Protein AF-A0A536FBH5-F1 (afdb_monomer)

Mean predicted aligned error: 4.44 Å

Sequence (120 aa):
YLAFHRRLRDVVATRAVHCSCQACVRAPMLTVKVIAHHGEYSRFRVGRVEQLHGTDVIVPHRLAKNHVPSHEYVLATSRLLDRIPLEQSAAFTRIEEEVADLGVVPVGYRDLGRLRDRLT

Radius of gyration: 17.32 Å; Cα contacts (8 Å, |Δi|>4): 156; chains: 1; bounding box: 43×32×47 Å

Solvent-accessible surface area (backbone atoms only — not comparable to full-atom values): 7196 Å² total; per-residue (Å²): 109,70,70,57,58,53,53,50,52,51,47,38,72,73,43,27,77,80,39,87,48,71,68,37,68,46,48,85,73,66,70,52,76,46,67,46,70,55,71,63,69,46,81,47,73,62,88,93,43,79,42,80,41,50,73,53,58,47,49,44,65,57,55,72,73,59,84,69,98,64,72,24,32,41,37,32,28,44,70,33,41,78,72,47,60,65,78,68,39,67,65,32,55,74,49,75,43,83,36,89,100,69,47,76,43,54,29,27,38,33,82,44,56,79,56,52,73,76,73,112

Nearest PDB structures (foldseek):
  1wc5-assembly1_D  TM=6.787E-01  e=7.143E-02  Limnospira platensis
  1wc1-assembly2_B  TM=7.050E-01  e=5.523E-02  Limnospira platensis
  2bw7-assembly1_B  TM=6.812E-01  e=1.050E-01  Limnospira platensis
  2qir-assembly1_A  TM=4.786E-01  e=5.958E-01  Salmonella enterica subsp. enterica serovar Typhimurium
  2vqy-assembly1_A  TM=4.828E-01  e=1.208E+00  Escherichia coli

Structure (mmCIF, N/CA/C/O backbone):
data_AF-A0A536FBH5-F1
#
_entry.id   AF-A0A536FBH5-F1
#
loop_
_atom_site.group_PDB
_atom_site.id
_atom_site.type_symbol
_atom_site.label_atom_id
_atom_site.label_alt_id
_atom_site.label_comp_id
_atom_site.label_asym_id
_atom_site.label_entity_id
_atom_site.label_seq_id
_atom_site.pdbx_PDB_ins_code
_atom_site.Cartn_x
_atom_site.Cartn_y
_atom_site.Cartn_z
_atom_site.occupancy
_atom_site.B_iso_or_equiv
_atom_site.auth_seq_id
_atom_site.auth_comp_id
_atom_site.auth_asym_id
_atom_site.auth_atom_id
_atom_site.pdbx_PDB_model_num
ATOM 1 N N . TYR A 1 1 ? 7.428 -10.887 -1.208 1.00 86.56 1 TYR A N 1
ATOM 2 C CA . TYR A 1 1 ? 8.572 -10.143 -1.770 1.00 86.56 1 TYR A CA 1
ATOM 3 C C . TYR A 1 1 ? 9.456 -11.023 -2.654 1.00 86.56 1 TYR A C 1
ATOM 5 O O . TYR A 1 1 ? 9.314 -10.958 -3.865 1.00 86.56 1 TYR A O 1
ATOM 13 N N . LEU A 1 2 ? 10.280 -11.920 -2.088 1.00 88.75 2 LEU A N 1
ATOM 14 C CA . LEU A 1 2 ? 11.229 -12.756 -2.852 1.00 88.75 2 LEU A CA 1
ATOM 15 C C . LEU A 1 2 ? 10.578 -13.559 -3.990 1.00 88.75 2 LEU A C 1
ATOM 17 O O . LEU A 1 2 ? 11.105 -13.604 -5.097 1.00 88.75 2 LEU A O 1
ATOM 21 N N . ALA A 1 3 ? 9.418 -14.170 -3.729 1.00 90.94 3 ALA A N 1
ATOM 22 C CA . ALA A 1 3 ? 8.690 -14.953 -4.728 1.00 90.94 3 ALA A CA 1
ATOM 23 C C . ALA A 1 3 ? 8.255 -14.118 -5.949 1.00 90.94 3 ALA A C 1
ATOM 25 O O . ALA A 1 3 ? 8.332 -14.611 -7.071 1.00 90.94 3 ALA A O 1
ATOM 26 N N . PHE A 1 4 ? 7.866 -12.852 -5.746 1.00 93.38 4 PHE A N 1
ATOM 27 C CA . PHE A 1 4 ? 7.515 -11.934 -6.836 1.00 93.38 4 PHE A CA 1
ATOM 28 C C . PHE A 1 4 ? 8.730 -11.663 -7.729 1.00 93.38 4 PHE A C 1
ATOM 30 O O . PHE A 1 4 ? 8.657 -11.892 -8.931 1.00 93.38 4 PHE A O 1
ATOM 37 N N . HIS A 1 5 ? 9.868 -11.276 -7.143 1.00 91.56 5 HIS A N 1
ATOM 38 C CA . HIS A 1 5 ? 11.093 -10.981 -7.899 1.00 91.56 5 HIS A CA 1
ATOM 39 C C . HIS A 1 5 ? 11.692 -12.208 -8.589 1.00 91.56 5 HIS A C 1
ATOM 41 O O . HIS A 1 5 ? 12.185 -12.105 -9.709 1.00 91.56 5 HIS A O 1
ATOM 47 N N . ARG A 1 6 ? 11.617 -13.394 -7.968 1.00 90.62 6 ARG A N 1
ATOM 48 C CA . ARG A 1 6 ? 11.976 -14.661 -8.634 1.00 90.62 6 ARG A CA 1
ATOM 49 C C . ARG A 1 6 ? 11.105 -14.887 -9.868 1.00 90.62 6 ARG A C 1
ATOM 51 O O . ARG A 1 6 ? 11.636 -15.025 -10.962 1.00 90.62 6 ARG A O 1
ATOM 58 N N . ARG A 1 7 ? 9.781 -14.804 -9.709 1.00 92.62 7 ARG A N 1
ATOM 59 C CA . ARG A 1 7 ? 8.847 -14.974 -10.825 1.00 92.62 7 ARG A CA 1
ATOM 60 C C . ARG A 1 7 ? 9.054 -13.929 -11.921 1.00 92.62 7 ARG A C 1
ATOM 62 O O . ARG A 1 7 ? 8.941 -14.261 -13.098 1.00 92.62 7 ARG A O 1
ATOM 69 N N . LEU A 1 8 ? 9.348 -12.686 -11.547 1.00 93.12 8 LEU A N 1
ATOM 70 C CA . LEU A 1 8 ? 9.601 -11.615 -12.499 1.00 93.12 8 LEU A CA 1
ATOM 71 C C . LEU A 1 8 ? 10.843 -11.904 -13.343 1.00 93.12 8 LEU A C 1
ATOM 73 O O . LEU A 1 8 ? 10.768 -11.810 -14.565 1.00 93.12 8 LEU A O 1
ATOM 77 N N . ARG A 1 9 ? 11.947 -12.328 -12.710 1.00 91.12 9 ARG A N 1
ATOM 78 C CA . ARG A 1 9 ? 13.162 -12.752 -13.421 1.00 91.12 9 ARG A CA 1
ATOM 79 C C . ARG A 1 9 ? 12.878 -13.883 -14.404 1.00 91.12 9 ARG A C 1
ATOM 81 O O . ARG A 1 9 ? 13.289 -13.779 -15.554 1.00 91.12 9 ARG A O 1
ATOM 88 N N . ASP A 1 10 ? 12.117 -14.896 -13.995 1.00 92.19 10 ASP A N 1
ATOM 89 C CA . ASP A 1 10 ? 11.761 -16.012 -14.879 1.00 92.19 10 ASP A CA 1
ATOM 90 C C . ASP A 1 10 ? 10.954 -15.539 -16.096 1.00 92.19 10 ASP A C 1
ATOM 92 O O . ASP A 1 10 ? 11.235 -15.931 -17.228 1.00 92.19 10 ASP A O 1
ATOM 96 N N . VAL A 1 11 ? 9.949 -14.678 -15.889 1.00 91.00 11 VAL A N 1
ATOM 97 C CA . VAL A 1 11 ? 9.130 -14.122 -16.980 1.00 91.00 11 VAL A CA 1
ATOM 98 C C . VAL A 1 11 ? 9.979 -13.279 -17.926 1.00 91.00 11 VAL A C 1
ATOM 100 O O . VAL A 1 11 ? 9.820 -13.380 -19.144 1.00 91.00 11 VAL A O 1
ATOM 103 N N . VAL A 1 12 ? 10.890 -12.471 -17.383 1.00 92.00 12 VAL A N 1
ATOM 104 C CA . VAL A 1 12 ? 11.807 -11.665 -18.189 1.00 92.00 12 VAL A CA 1
ATOM 105 C C . VAL A 1 12 ? 12.696 -12.575 -19.034 1.00 92.00 12 VAL A C 1
ATOM 107 O O . VAL A 1 12 ? 12.685 -12.443 -20.254 1.00 92.00 12 VAL A O 1
ATOM 110 N N . ALA A 1 13 ? 13.370 -13.548 -18.417 1.00 91.31 13 ALA A N 1
ATOM 111 C CA . ALA A 1 13 ? 14.313 -14.441 -19.087 1.00 91.31 13 ALA A CA 1
ATOM 112 C C . ALA A 1 13 ? 13.663 -15.350 -20.144 1.00 91.31 13 ALA A C 1
ATOM 114 O O . ALA A 1 13 ? 14.278 -15.627 -21.167 1.00 91.31 13 ALA A O 1
ATOM 115 N N . THR A 1 14 ? 12.430 -15.812 -19.915 1.00 90.44 14 THR A N 1
ATOM 116 C CA . THR A 1 14 ? 11.779 -16.817 -20.782 1.00 90.44 14 THR A CA 1
ATOM 117 C C . THR A 1 14 ? 10.784 -16.248 -21.785 1.00 90.44 14 THR A C 1
ATOM 119 O O . THR A 1 14 ? 10.430 -16.932 -22.740 1.00 90.44 14 THR A O 1
ATOM 122 N N . ARG A 1 15 ? 10.267 -15.033 -21.567 1.00 83.88 15 ARG A N 1
ATOM 123 C CA . ARG A 1 15 ? 9.231 -14.440 -22.430 1.00 83.88 15 ARG A CA 1
ATOM 124 C C . ARG A 1 15 ? 9.627 -13.076 -22.950 1.00 83.88 15 ARG A C 1
ATOM 126 O O . ARG A 1 15 ? 9.506 -12.838 -24.146 1.00 83.88 15 ARG A O 1
ATOM 133 N N . ALA A 1 16 ? 10.085 -12.184 -22.070 1.00 83.38 16 ALA A N 1
ATOM 134 C CA . ALA A 1 16 ? 10.354 -10.806 -22.471 1.00 83.38 16 ALA A CA 1
ATOM 135 C C . ALA A 1 16 ? 11.511 -10.701 -23.473 1.00 83.38 16 ALA A C 1
ATOM 137 O O . ALA A 1 16 ? 11.445 -9.872 -24.371 1.00 83.38 16 ALA A O 1
ATOM 138 N N . VAL A 1 17 ? 12.512 -11.587 -23.391 1.00 84.12 17 VAL A N 1
ATOM 139 C CA . VAL A 1 17 ? 13.605 -11.655 -24.384 1.00 84.1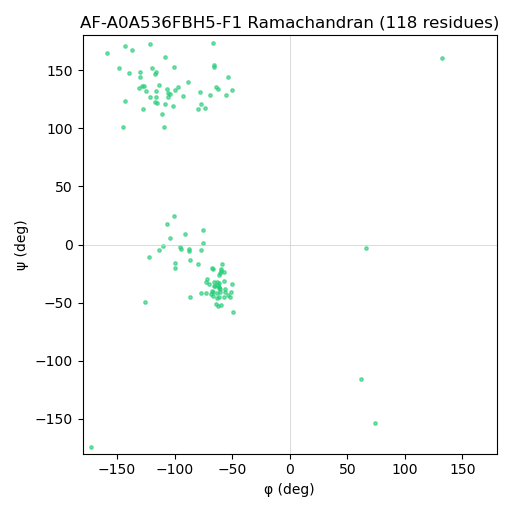2 17 VAL A CA 1
ATOM 140 C C . VAL A 1 17 ? 13.092 -11.974 -25.798 1.00 84.12 17 VAL A C 1
ATOM 142 O O . VAL A 1 17 ? 13.706 -11.577 -26.782 1.00 84.12 17 VAL A O 1
ATOM 145 N N . HIS A 1 18 ? 11.945 -12.646 -25.918 1.00 90.50 18 HIS A N 1
ATOM 146 C CA . HIS A 1 18 ? 11.385 -13.095 -27.196 1.00 90.50 18 HIS A CA 1
ATOM 147 C C . HIS A 1 18 ? 10.203 -12.245 -27.687 1.00 90.50 18 HIS A C 1
ATOM 149 O O . HIS A 1 18 ? 9.568 -12.598 -28.677 1.00 90.50 18 HIS A O 1
ATOM 155 N N . CYS A 1 19 ? 9.874 -11.142 -27.007 1.00 92.31 19 CYS A N 1
ATOM 156 C CA . CYS A 1 19 ? 8.724 -10.308 -27.343 1.00 92.31 19 CYS A CA 1
ATOM 157 C C . CYS A 1 19 ? 9.031 -8.821 -27.134 1.00 92.31 19 CYS A C 1
ATOM 159 O O . CYS A 1 19 ? 9.354 -8.384 -26.034 1.00 92.31 19 CYS A O 1
ATOM 161 N N . SER A 1 20 ? 8.858 -8.022 -28.185 1.00 92.56 20 SER A N 1
ATOM 162 C CA . SER A 1 20 ? 9.136 -6.580 -28.190 1.00 92.56 20 SER A CA 1
ATOM 163 C C . SER A 1 20 ? 7.934 -5.707 -27.808 1.00 92.56 20 SER A C 1
ATOM 165 O O . SER A 1 20 ? 7.986 -4.483 -27.939 1.00 92.56 20 SER A O 1
ATOM 167 N N . CYS A 1 21 ? 6.829 -6.296 -27.338 1.00 94.81 21 CYS A N 1
ATOM 168 C CA . CYS A 1 21 ? 5.673 -5.507 -26.928 1.00 94.81 21 CYS A CA 1
ATOM 169 C C . CYS A 1 21 ? 5.998 -4.646 -25.695 1.00 94.81 21 CYS A C 1
ATOM 171 O O . CYS A 1 21 ? 6.838 -4.996 -24.861 1.00 94.81 21 CYS A O 1
ATOM 173 N N . GLN A 1 22 ? 5.278 -3.535 -25.532 1.00 93.81 22 GLN A N 1
ATOM 174 C CA . GLN A 1 22 ? 5.514 -2.595 -24.428 1.00 93.81 22 GLN A CA 1
ATOM 175 C C . GLN A 1 22 ? 5.411 -3.248 -23.042 1.00 93.81 22 GLN A C 1
ATOM 177 O O . GLN A 1 22 ? 6.126 -2.852 -22.124 1.00 93.81 22 GLN A O 1
ATOM 182 N N . ALA A 1 23 ? 4.563 -4.268 -22.881 1.00 91.12 23 ALA A N 1
ATOM 183 C CA . ALA A 1 23 ? 4.449 -4.998 -21.621 1.00 91.12 23 ALA A CA 1
ATOM 184 C C . ALA A 1 23 ? 5.727 -5.788 -21.293 1.00 91.12 23 ALA A C 1
ATOM 186 O O . ALA A 1 23 ? 6.202 -5.739 -20.161 1.00 91.12 23 ALA A O 1
ATOM 187 N N . CYS A 1 24 ? 6.309 -6.476 -22.279 1.00 92.19 24 CYS A N 1
ATOM 188 C CA . CYS A 1 24 ? 7.540 -7.247 -22.111 1.00 92.19 24 CYS A CA 1
ATOM 189 C C . CYS A 1 24 ? 8.752 -6.342 -21.874 1.00 92.19 24 CYS A C 1
ATOM 191 O O . CYS A 1 24 ? 9.524 -6.602 -20.955 1.00 92.19 24 CYS A O 1
ATOM 193 N N . VAL A 1 25 ? 8.861 -5.237 -22.617 1.00 92.00 25 VAL A N 1
ATOM 194 C CA . VAL A 1 25 ? 9.940 -4.248 -22.442 1.00 92.00 25 VAL A CA 1
ATOM 195 C C . VAL A 1 25 ? 9.916 -3.625 -21.042 1.00 92.00 25 VAL A C 1
ATOM 197 O O . VAL A 1 25 ? 10.966 -3.407 -20.445 1.00 92.00 25 VAL A O 1
ATOM 200 N N . ARG A 1 26 ? 8.727 -3.369 -20.481 1.00 93.56 26 ARG A N 1
ATOM 201 C CA . ARG A 1 26 ? 8.575 -2.758 -19.148 1.00 93.56 26 ARG A CA 1
ATOM 202 C C . ARG A 1 26 ? 8.594 -3.762 -17.997 1.00 93.56 26 ARG A C 1
ATOM 204 O O . ARG A 1 26 ? 8.735 -3.343 -16.851 1.00 93.56 26 ARG A O 1
ATOM 211 N N . ALA A 1 27 ? 8.471 -5.063 -18.266 1.00 93.12 27 ALA A N 1
ATOM 212 C CA . ALA A 1 27 ? 8.417 -6.089 -17.226 1.00 93.12 27 ALA A CA 1
ATOM 213 C C . ALA A 1 27 ? 9.584 -6.001 -16.214 1.00 93.12 27 ALA A C 1
ATOM 215 O O . ALA A 1 27 ? 9.302 -6.007 -15.018 1.00 93.12 27 ALA A O 1
ATOM 216 N N . PRO A 1 28 ? 10.862 -5.816 -16.610 1.00 90.50 28 PRO A N 1
ATOM 217 C CA . PRO A 1 28 ? 11.975 -5.712 -15.654 1.00 90.50 28 PRO A CA 1
ATOM 218 C C . PRO A 1 28 ? 11.863 -4.547 -14.652 1.00 90.50 28 PRO A C 1
ATOM 220 O O . PRO A 1 28 ? 12.495 -4.571 -13.593 1.00 90.50 28 PRO A O 1
ATOM 223 N N . MET A 1 29 ? 11.068 -3.523 -14.978 1.00 91.44 29 MET A N 1
ATOM 224 C CA . MET A 1 29 ? 10.847 -2.346 -14.135 1.00 91.44 29 MET A CA 1
ATOM 225 C C . MET A 1 29 ? 9.701 -2.532 -13.134 1.00 91.44 29 MET A C 1
ATOM 227 O O . MET A 1 29 ? 9.473 -1.647 -12.312 1.00 91.44 29 MET A O 1
ATOM 231 N N . LEU A 1 30 ? 8.969 -3.651 -13.190 1.00 93.62 30 LEU A N 1
ATOM 232 C CA . LEU A 1 30 ? 7.858 -3.902 -12.278 1.00 93.62 30 LEU A CA 1
ATOM 233 C C . LEU A 1 30 ? 8.344 -4.005 -10.828 1.00 93.62 30 LEU A C 1
ATOM 235 O O . LEU A 1 30 ? 9.317 -4.691 -10.513 1.00 93.62 30 LEU A O 1
ATOM 239 N N . THR A 1 31 ? 7.607 -3.347 -9.942 1.00 94.00 31 THR A N 1
ATOM 240 C CA . THR A 1 31 ? 7.778 -3.386 -8.488 1.00 94.00 31 THR A CA 1
ATOM 241 C C . THR A 1 31 ? 6.491 -3.875 -7.830 1.00 94.00 31 THR A C 1
ATOM 243 O O . THR A 1 31 ? 5.465 -4.050 -8.497 1.00 94.00 31 THR A O 1
ATOM 246 N N . VAL A 1 32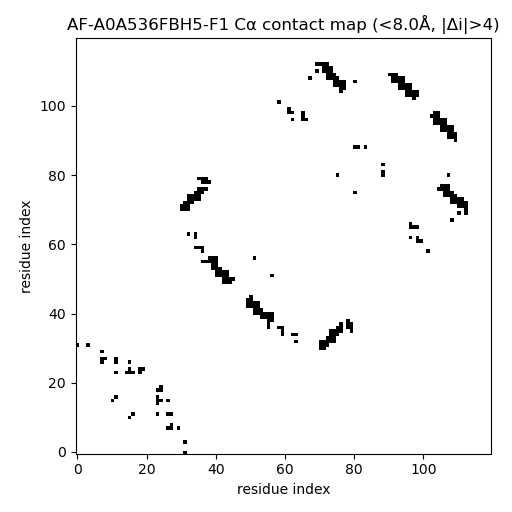 ? 6.524 -4.109 -6.516 1.00 94.38 32 VAL A N 1
ATOM 247 C CA . VAL A 1 32 ? 5.348 -4.570 -5.771 1.00 94.38 32 VAL A CA 1
ATOM 248 C C . VAL A 1 32 ? 5.002 -3.660 -4.596 1.00 94.38 32 VAL A C 1
ATOM 250 O O . VAL A 1 32 ? 5.841 -3.336 -3.761 1.00 94.38 32 VAL A O 1
ATOM 253 N N . LYS A 1 33 ? 3.719 -3.308 -4.495 1.00 96.38 33 LYS A N 1
ATOM 254 C CA . LYS A 1 33 ? 3.118 -2.660 -3.325 1.00 96.38 33 LYS A CA 1
ATOM 255 C C . LYS A 1 33 ? 2.271 -3.691 -2.587 1.00 96.38 33 LYS A C 1
ATOM 257 O O . LYS A 1 33 ? 1.412 -4.322 -3.200 1.00 96.38 33 LYS A O 1
ATOM 262 N N . VAL A 1 34 ? 2.500 -3.872 -1.290 1.00 97.12 34 VAL A N 1
ATOM 263 C CA . VAL A 1 34 ? 1.658 -4.722 -0.434 1.00 97.12 34 VAL A CA 1
ATOM 264 C C . VAL A 1 34 ? 0.867 -3.817 0.492 1.00 97.12 34 VAL A C 1
ATOM 266 O O . VAL A 1 34 ? 1.464 -3.059 1.243 1.00 97.12 34 VAL A O 1
ATOM 269 N N . ILE A 1 35 ? -0.460 -3.884 0.444 1.00 97.88 35 ILE A N 1
ATOM 270 C CA . ILE A 1 35 ? -1.337 -3.013 1.232 1.00 97.88 35 ILE A CA 1
ATOM 271 C C . ILE A 1 35 ? -2.210 -3.889 2.112 1.00 97.88 35 ILE A C 1
ATOM 273 O O . ILE A 1 35 ? -2.858 -4.811 1.620 1.00 97.88 35 ILE A O 1
ATOM 277 N N . ALA A 1 36 ? -2.204 -3.607 3.408 1.00 97.56 36 ALA A N 1
ATOM 278 C CA . ALA A 1 36 ? -2.890 -4.402 4.404 1.00 97.56 36 ALA A CA 1
ATOM 279 C C . ALA A 1 36 ? -3.789 -3.522 5.276 1.00 97.56 36 ALA A C 1
ATOM 281 O O . ALA A 1 36 ? -3.421 -2.434 5.723 1.00 97.56 36 ALA A O 1
ATOM 282 N N . HIS A 1 37 ? -4.990 -4.022 5.521 1.00 97.50 37 HIS A N 1
ATOM 283 C CA . HIS A 1 37 ? -6.005 -3.353 6.308 1.00 97.50 37 HIS A CA 1
ATOM 284 C C . HIS A 1 37 ? -6.712 -4.379 7.189 1.00 97.50 37 HIS A C 1
ATOM 286 O O . HIS A 1 37 ? -6.854 -5.539 6.802 1.00 97.50 37 HIS A O 1
ATOM 292 N N . HIS A 1 38 ? -7.140 -3.944 8.370 1.00 97.25 38 HIS A N 1
ATOM 293 C CA . HIS A 1 38 ? -7.982 -4.730 9.258 1.00 97.25 38 HIS A CA 1
ATOM 294 C C . HIS A 1 38 ? -9.318 -4.012 9.428 1.00 97.25 38 HIS A C 1
ATOM 296 O O . HIS A 1 38 ? -9.354 -2.888 9.937 1.00 97.25 38 HIS A O 1
ATOM 302 N N . GLY A 1 39 ? -10.402 -4.707 9.099 1.00 95.75 39 GLY A N 1
ATOM 303 C CA . GLY A 1 39 ? -11.754 -4.192 9.223 1.00 95.75 39 GLY A CA 1
ATOM 304 C C . GLY A 1 39 ? -12.806 -5.259 8.949 1.00 95.75 39 GLY A C 1
ATOM 305 O O . GLY A 1 39 ? -12.490 -6.441 8.785 1.00 95.75 39 GLY A O 1
ATOM 306 N N . GLU A 1 40 ? -14.057 -4.831 8.933 1.00 96.62 40 GLU A N 1
ATOM 307 C CA . GLU A 1 40 ? -15.224 -5.682 8.773 1.00 96.62 40 GLU A CA 1
ATOM 308 C C . GLU A 1 40 ? -15.576 -5.883 7.303 1.00 96.62 40 GLU A C 1
ATOM 310 O O . GLU A 1 40 ? -15.542 -4.974 6.474 1.00 96.62 40 GLU A O 1
ATOM 315 N N . TYR A 1 41 ? -15.965 -7.103 6.967 1.00 96.31 41 TYR A N 1
ATOM 316 C CA . TYR A 1 41 ? -16.449 -7.417 5.637 1.00 96.31 41 TYR A CA 1
ATOM 317 C C . TYR A 1 41 ? -17.492 -8.523 5.709 1.00 96.31 41 TYR A C 1
ATOM 319 O O . TYR A 1 41 ? -17.464 -9.391 6.581 1.00 96.31 41 TYR A O 1
ATOM 327 N N . SER A 1 42 ? -18.397 -8.509 4.742 1.00 94.81 42 SER A N 1
ATOM 328 C CA . SER A 1 42 ? -19.307 -9.612 4.466 1.00 94.81 42 SER A CA 1
ATOM 329 C C . SER A 1 42 ? -18.791 -10.417 3.277 1.00 94.81 42 SER A C 1
ATOM 331 O O . SER A 1 42 ? -18.072 -9.903 2.417 1.00 94.81 42 SER A O 1
ATOM 333 N N . ARG A 1 43 ? -19.131 -11.705 3.237 1.00 94.69 43 ARG A N 1
ATOM 334 C CA . ARG A 1 43 ? -18.824 -12.591 2.112 1.00 94.69 43 ARG A CA 1
ATOM 335 C C . ARG A 1 43 ? -20.102 -12.853 1.337 1.00 94.69 43 ARG A C 1
ATOM 337 O O . ARG A 1 43 ? -21.107 -13.236 1.931 1.00 94.69 43 ARG A O 1
ATOM 344 N N . PHE A 1 44 ? -20.050 -12.689 0.023 1.00 92.00 44 PHE A N 1
ATOM 345 C CA . PHE A 1 44 ? -21.159 -13.008 -0.866 1.00 92.00 44 PHE A CA 1
ATOM 346 C C . PHE A 1 44 ? -20.685 -13.941 -1.976 1.00 92.00 44 PHE A C 1
ATOM 348 O O . PHE A 1 44 ? -19.610 -13.754 -2.543 1.00 92.00 44 PHE A O 1
ATOM 355 N N . ARG A 1 45 ? -21.473 -14.971 -2.291 1.00 91.44 45 ARG A N 1
ATOM 356 C CA . ARG A 1 45 ? -21.130 -15.934 -3.340 1.00 91.44 45 ARG A CA 1
ATOM 357 C C . ARG A 1 45 ? -21.911 -15.627 -4.611 1.00 91.44 45 ARG A C 1
ATOM 359 O O . ARG A 1 45 ? -23.133 -15.719 -4.626 1.00 91.44 45 ARG A O 1
ATOM 366 N N . VAL A 1 46 ? -21.188 -15.326 -5.688 1.00 88.19 46 VAL A N 1
ATOM 367 C CA . VAL A 1 46 ? -21.735 -15.151 -7.038 1.00 88.19 46 VAL A CA 1
ATOM 368 C C . VAL A 1 46 ? -21.288 -16.341 -7.883 1.00 88.19 46 VAL A C 1
ATOM 370 O O . VAL A 1 46 ? -20.135 -16.437 -8.309 1.00 88.19 46 VAL A O 1
ATOM 373 N N . GLY A 1 47 ? -22.190 -17.304 -8.08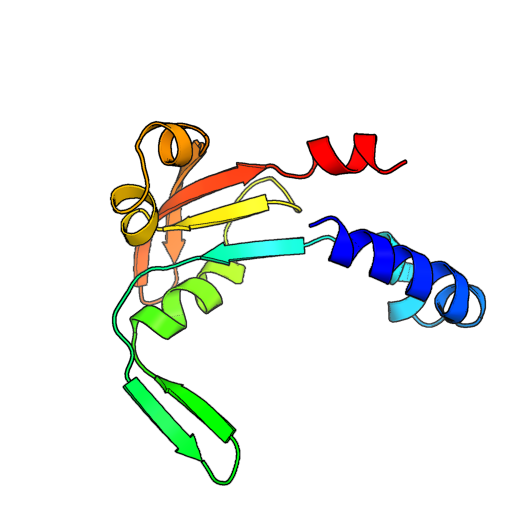0 1.00 90.31 47 GLY A N 1
ATOM 374 C CA . GLY A 1 47 ? -21.866 -18.567 -8.744 1.00 90.31 47 GLY A CA 1
ATOM 375 C C . GLY A 1 47 ? -20.799 -19.355 -7.974 1.00 90.31 47 GLY A C 1
ATOM 376 O O . GLY A 1 47 ? -21.030 -19.782 -6.845 1.00 90.31 47 GLY A O 1
ATOM 377 N N . ARG A 1 48 ? -19.622 -19.551 -8.585 1.00 91.56 48 ARG A N 1
ATOM 378 C CA . ARG A 1 48 ? -18.475 -20.252 -7.968 1.00 91.56 48 ARG A CA 1
ATOM 379 C C . ARG A 1 48 ? -17.459 -19.318 -7.305 1.00 91.56 48 ARG A C 1
ATOM 381 O O . ARG A 1 48 ? -16.481 -19.801 -6.744 1.00 91.56 48 ARG A O 1
ATOM 388 N N . VAL A 1 49 ? -17.667 -18.004 -7.383 1.00 90.50 49 VAL A N 1
ATOM 389 C CA . VAL A 1 49 ? -16.728 -17.002 -6.867 1.00 90.50 49 VAL A CA 1
ATOM 390 C C . VAL A 1 49 ? -17.263 -16.433 -5.560 1.00 90.50 49 VAL A C 1
ATOM 392 O O . VAL A 1 49 ? -18.414 -16.011 -5.480 1.00 90.50 49 VAL A O 1
ATOM 395 N N . GLU A 1 50 ? -16.422 -16.421 -4.532 1.00 92.75 50 GLU A N 1
ATOM 396 C CA . GLU A 1 50 ? -16.685 -15.713 -3.280 1.00 92.75 50 GLU A CA 1
ATOM 397 C C . GLU A 1 50 ? -16.086 -14.307 -3.360 1.00 92.75 50 GLU A C 1
ATOM 399 O O . GLU A 1 50 ? -14.918 -14.143 -3.710 1.00 92.75 50 GLU A O 1
ATOM 404 N N . GLN A 1 51 ? -16.900 -13.297 -3.069 1.00 92.12 51 GLN A N 1
ATOM 405 C CA . GLN A 1 51 ? -16.527 -11.889 -3.090 1.00 92.12 51 GLN A CA 1
ATOM 406 C C . GLN A 1 51 ? -16.645 -11.292 -1.688 1.00 92.12 51 GLN A C 1
ATOM 408 O O . GLN A 1 51 ? -17.509 -11.686 -0.899 1.00 92.12 51 GLN A O 1
ATOM 413 N N . LEU A 1 52 ? -15.759 -10.345 -1.381 1.00 94.12 52 LEU A N 1
ATOM 414 C CA . LEU A 1 52 ? -15.778 -9.587 -0.134 1.00 94.12 52 LEU A CA 1
ATOM 415 C C . LEU A 1 52 ? -16.481 -8.251 -0.374 1.00 94.12 52 LEU A C 1
ATOM 417 O O . LEU A 1 52 ? -16.196 -7.572 -1.359 1.00 94.12 52 LEU A O 1
ATOM 421 N N . HIS A 1 53 ? -17.366 -7.864 0.5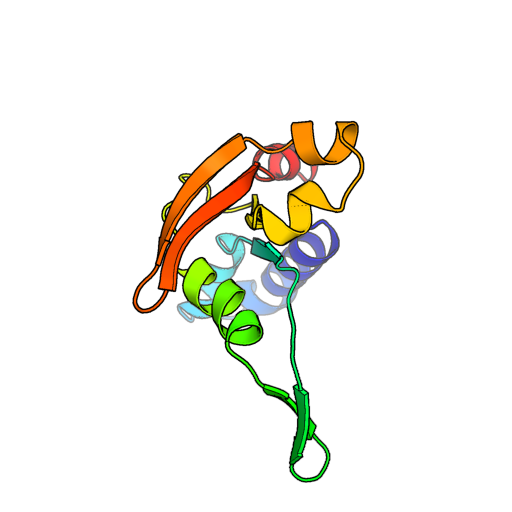38 1.00 92.31 53 HIS A N 1
ATOM 422 C CA . HIS A 1 53 ? -18.128 -6.621 0.464 1.00 92.31 53 HIS A CA 1
ATOM 423 C C . HIS A 1 53 ? -18.046 -5.850 1.781 1.00 92.31 53 HIS A C 1
ATOM 425 O O . HIS A 1 53 ? -17.991 -6.444 2.856 1.00 92.31 53 HIS A O 1
ATOM 431 N N . GLY A 1 54 ? -18.095 -4.523 1.692 1.00 91.75 54 GLY A N 1
ATOM 432 C CA . GLY A 1 54 ? -18.056 -3.617 2.840 1.00 91.75 54 GLY A CA 1
ATOM 433 C C . GLY A 1 54 ? -17.063 -2.478 2.635 1.00 91.75 54 GLY A C 1
ATOM 434 O O . GLY A 1 54 ? -16.164 -2.563 1.797 1.00 91.75 54 GLY A O 1
ATOM 435 N N . THR A 1 55 ? -17.225 -1.405 3.406 1.00 91.75 55 THR A N 1
ATOM 436 C CA . THR A 1 55 ? -16.380 -0.207 3.301 1.00 91.75 55 THR A CA 1
ATOM 437 C C . THR A 1 55 ? -14.908 -0.518 3.576 1.00 91.75 55 THR A C 1
ATOM 439 O O . THR A 1 55 ? -14.043 -0.064 2.831 1.00 91.75 55 THR A O 1
ATOM 442 N N . ASP A 1 56 ? -14.608 -1.364 4.564 1.00 95.31 56 ASP A N 1
ATOM 443 C CA . ASP A 1 56 ? -13.225 -1.732 4.898 1.00 95.31 56 ASP A CA 1
ATOM 444 C C . ASP A 1 56 ? -12.537 -2.555 3.785 1.00 95.31 56 ASP A C 1
ATOM 446 O O . ASP A 1 56 ? -11.312 -2.543 3.671 1.00 95.31 56 ASP A O 1
ATOM 450 N N . VAL A 1 57 ? -13.293 -3.210 2.891 1.00 94.81 57 VAL A N 1
ATOM 451 C CA . VAL A 1 57 ? -12.729 -3.866 1.692 1.00 94.81 57 VAL A CA 1
ATOM 452 C C . VAL A 1 57 ? -12.228 -2.824 0.690 1.00 94.81 57 VAL A C 1
ATOM 454 O O . VAL A 1 57 ? -11.222 -3.039 0.018 1.00 94.81 57 VAL A O 1
ATOM 457 N N . ILE A 1 58 ? -12.891 -1.668 0.604 1.00 94.69 58 ILE A N 1
ATOM 458 C CA . ILE A 1 58 ? -12.560 -0.593 -0.343 1.00 94.69 58 ILE A CA 1
ATOM 459 C C . ILE A 1 58 ? -11.268 0.128 0.064 1.00 94.69 58 ILE A C 1
ATOM 461 O O . ILE A 1 58 ? -10.501 0.546 -0.807 1.00 94.69 58 ILE A O 1
ATOM 465 N N . VAL A 1 59 ? -10.991 0.234 1.366 1.00 96.06 59 VAL A N 1
ATOM 466 C CA . VAL A 1 59 ? -9.819 0.928 1.927 1.00 96.06 59 VAL A CA 1
ATOM 467 C C . VAL A 1 59 ? -8.495 0.520 1.253 1.00 96.06 59 VAL A C 1
ATOM 469 O O . VAL A 1 59 ? -7.843 1.394 0.675 1.00 96.06 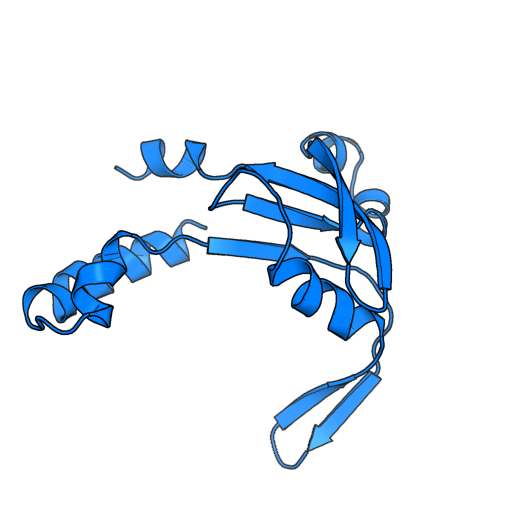59 VAL A O 1
ATOM 472 N N . PRO A 1 60 ? -8.072 -0.764 1.233 1.00 95.88 60 PRO A N 1
ATOM 473 C CA . PRO A 1 60 ? -6.815 -1.160 0.593 1.00 95.88 60 PRO A CA 1
ATOM 474 C C . PRO A 1 60 ? -6.801 -0.906 -0.922 1.00 95.88 60 PRO A C 1
ATOM 476 O O . PRO A 1 60 ? -5.750 -0.575 -1.473 1.00 95.88 60 PRO A O 1
ATOM 479 N N . HIS A 1 61 ? -7.950 -1.006 -1.602 1.00 94.69 61 HIS A N 1
ATOM 480 C CA . HIS A 1 61 ? -8.049 -0.710 -3.034 1.00 94.69 61 HIS A CA 1
ATOM 481 C C . HIS A 1 61 ? -7.828 0.773 -3.334 1.00 94.69 61 HIS A C 1
ATOM 483 O O . HIS A 1 61 ? -7.157 1.110 -4.308 1.00 94.69 61 HIS A O 1
ATOM 489 N N . ARG A 1 62 ? -8.366 1.667 -2.500 1.00 95.25 62 ARG A N 1
ATOM 490 C CA . ARG A 1 62 ? -8.170 3.114 -2.650 1.00 95.25 62 ARG A CA 1
ATOM 491 C C . ARG A 1 62 ? -6.759 3.529 -2.269 1.00 95.25 62 ARG A C 1
ATOM 493 O O . ARG A 1 62 ? -6.117 4.256 -3.026 1.00 95.25 62 ARG A O 1
ATOM 500 N N . LEU A 1 63 ? -6.238 2.963 -1.182 1.00 96.81 63 LEU A N 1
ATOM 501 C CA . LEU A 1 63 ? -4.849 3.140 -0.783 1.00 96.81 63 LEU A CA 1
ATOM 502 C C . LEU A 1 63 ? -3.868 2.661 -1.857 1.00 96.81 63 LEU A C 1
ATOM 504 O O . LEU A 1 63 ? -2.731 3.091 -1.823 1.00 96.81 63 LEU A O 1
ATOM 508 N N . ALA A 1 64 ? -4.244 1.855 -2.856 1.00 95.31 64 ALA A N 1
ATOM 509 C CA . ALA A 1 64 ? -3.343 1.526 -3.972 1.00 95.31 64 ALA A CA 1
ATOM 510 C C . ALA A 1 64 ? -2.823 2.757 -4.740 1.00 95.31 64 ALA A C 1
ATOM 512 O O . ALA A 1 64 ? -1.750 2.692 -5.348 1.00 95.31 64 ALA A O 1
ATOM 513 N N . LYS A 1 65 ? -3.553 3.877 -4.676 1.00 94.31 65 LYS A N 1
ATOM 514 C CA . LYS A 1 65 ? -3.217 5.158 -5.312 1.00 94.31 65 LYS A CA 1
ATOM 515 C C . LYS A 1 65 ? -2.605 6.190 -4.342 1.00 94.31 65 LYS A C 1
ATOM 517 O O . LYS A 1 65 ? -2.714 7.379 -4.600 1.00 94.31 65 LYS A O 1
ATOM 522 N N . ASN A 1 66 ? -1.996 5.739 -3.243 1.00 96.06 66 ASN A N 1
ATOM 523 C CA . ASN A 1 66 ? -1.347 6.594 -2.235 1.00 96.06 66 ASN A CA 1
ATOM 524 C C . ASN A 1 66 ? -0.091 7.342 -2.740 1.00 96.06 66 ASN A C 1
ATOM 526 O O . ASN A 1 66 ? 0.414 7.054 -3.832 1.00 96.06 66 ASN A O 1
ATOM 530 N N . HIS A 1 67 ? 0.444 8.225 -1.889 1.00 96.25 67 HIS A N 1
ATOM 531 C CA . HIS A 1 67 ? 1.573 9.122 -2.165 1.00 96.25 67 HIS A CA 1
ATOM 532 C C . HIS A 1 67 ? 2.894 8.718 -1.485 1.00 96.25 67 HIS A C 1
ATOM 534 O O . HIS A 1 67 ? 3.823 9.524 -1.409 1.00 96.25 67 HIS A O 1
ATOM 540 N N . VAL A 1 68 ? 3.027 7.469 -1.026 1.00 96.38 68 VAL A N 1
ATOM 541 C CA . VAL A 1 68 ? 4.293 6.959 -0.472 1.00 96.38 68 VAL A CA 1
ATOM 542 C C . VAL A 1 68 ? 5.421 7.137 -1.504 1.00 96.38 68 VAL A C 1
ATOM 544 O O . VAL A 1 68 ? 5.280 6.662 -2.634 1.00 96.38 68 VAL A O 1
ATOM 547 N N . PRO A 1 69 ? 6.574 7.737 -1.137 1.00 93.19 69 PRO A N 1
ATOM 548 C CA . PRO A 1 69 ? 7.650 8.089 -2.076 1.00 93.19 69 PRO A CA 1
ATOM 549 C C . PRO A 1 69 ? 8.492 6.889 -2.553 1.00 93.19 69 PRO A C 1
ATO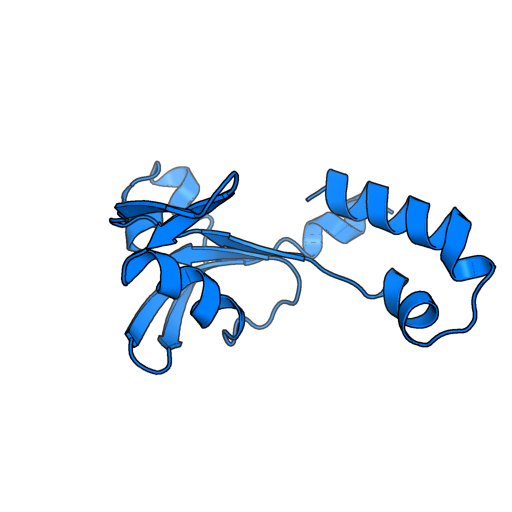M 551 O O . PRO A 1 69 ? 9.564 7.058 -3.128 1.00 93.19 69 PRO A O 1
ATOM 554 N N . SER A 1 70 ? 8.028 5.664 -2.303 1.00 93.19 70 SER A N 1
ATOM 555 C CA . SER A 1 70 ? 8.665 4.415 -2.712 1.00 93.19 70 SER A CA 1
ATOM 556 C C . SER A 1 70 ? 7.764 3.670 -3.687 1.00 93.19 70 SER A C 1
ATOM 558 O O . SER A 1 70 ? 6.541 3.720 -3.591 1.00 93.19 70 SER A O 1
ATOM 560 N N . HIS A 1 71 ? 8.357 2.924 -4.615 1.00 92.25 71 HIS A N 1
ATOM 561 C CA . HIS A 1 71 ? 7.615 2.045 -5.521 1.00 92.25 71 HIS A CA 1
ATOM 562 C C . HIS A 1 71 ? 7.529 0.606 -5.009 1.00 92.25 71 HIS A C 1
ATOM 564 O O . HIS A 1 71 ? 6.867 -0.223 -5.638 1.00 92.25 71 HIS A O 1
ATOM 570 N N . GLU A 1 72 ? 8.177 0.304 -3.883 1.00 94.38 72 GLU A N 1
ATOM 571 C CA . GLU A 1 72 ? 8.263 -1.044 -3.349 1.00 94.38 72 GLU A CA 1
ATOM 572 C C . GLU A 1 72 ? 8.231 -1.053 -1.818 1.00 94.38 72 GLU A C 1
ATOM 574 O O . GLU A 1 72 ? 9.219 -0.758 -1.149 1.00 94.38 72 GLU A O 1
ATOM 579 N N . TYR A 1 73 ? 7.069 -1.368 -1.249 1.00 96.44 73 TYR A N 1
ATOM 580 C CA . TYR A 1 73 ? 6.816 -1.207 0.183 1.00 96.44 73 TYR A CA 1
ATOM 581 C C . TYR A 1 73 ? 5.667 -2.085 0.676 1.00 96.44 73 TYR A C 1
ATOM 583 O O . TYR A 1 73 ? 4.855 -2.602 -0.099 1.00 96.44 73 TYR A O 1
ATOM 591 N N . VAL A 1 74 ? 5.595 -2.216 2.000 1.00 97.25 74 VAL A N 1
ATOM 592 C CA . VAL A 1 74 ? 4.380 -2.620 2.713 1.00 97.25 74 VAL A CA 1
ATOM 593 C C . VAL A 1 74 ? 3.718 -1.367 3.269 1.00 97.25 74 VAL A C 1
ATOM 595 O O . VAL A 1 74 ? 4.398 -0.561 3.890 1.00 97.25 74 VAL A O 1
ATOM 598 N N . LEU A 1 75 ? 2.412 -1.220 3.083 1.00 98.38 75 LEU A N 1
ATOM 599 C CA . LEU A 1 75 ? 1.570 -0.210 3.711 1.00 98.38 75 LEU A CA 1
ATOM 600 C C . LEU A 1 75 ? 0.546 -0.911 4.594 1.00 98.38 75 LEU A C 1
ATOM 602 O O . LEU A 1 75 ? -0.111 -1.851 4.149 1.00 98.38 75 LEU A O 1
ATOM 606 N N . ALA A 1 76 ? 0.384 -0.444 5.820 1.00 98.44 76 ALA A N 1
ATOM 607 C CA . ALA A 1 76 ? -0.625 -0.938 6.737 1.00 98.44 76 ALA A CA 1
ATOM 608 C C . ALA A 1 76 ? -1.387 0.236 7.350 1.00 98.44 76 ALA A C 1
ATOM 610 O O . ALA A 1 76 ? -0.783 1.210 7.787 1.00 98.44 76 ALA A O 1
ATOM 611 N N . THR A 1 77 ? -2.713 0.151 7.408 1.00 98.31 77 THR A N 1
ATOM 612 C CA . THR A 1 77 ? -3.513 1.146 8.144 1.00 98.31 77 THR A CA 1
ATOM 613 C C . THR A 1 77 ? -3.224 1.082 9.641 1.00 98.31 77 THR A C 1
ATOM 615 O O . THR A 1 77 ? -2.937 -0.009 10.141 1.00 98.31 77 THR A O 1
ATOM 618 N N . SER A 1 78 ? -3.392 2.187 10.375 1.00 97.94 78 SER A N 1
ATOM 619 C CA . SER A 1 78 ? -3.302 2.190 11.847 1.00 97.94 78 SER A CA 1
ATOM 620 C C . SER A 1 78 ? -4.173 1.099 12.477 1.00 97.94 78 SER A C 1
ATOM 622 O O . SER A 1 78 ? -3.688 0.333 13.298 1.00 97.94 78 SER A O 1
ATOM 624 N N . ARG A 1 79 ? -5.394 0.886 11.957 1.00 97.06 79 ARG A N 1
ATOM 625 C CA . ARG A 1 79 ? -6.284 -0.214 12.373 1.00 97.06 79 ARG A CA 1
ATOM 626 C C . ARG A 1 79 ? -5.606 -1.588 12.392 1.00 97.06 79 ARG A C 1
ATOM 628 O O . ARG A 1 79 ? -5.943 -2.410 13.235 1.00 97.06 79 ARG A O 1
ATOM 635 N N . LEU A 1 80 ? -4.672 -1.856 11.483 1.00 98.12 80 LEU A N 1
ATOM 636 C CA . LEU A 1 80 ? -3.886 -3.089 11.498 1.00 98.12 80 LEU A CA 1
ATOM 637 C C . LEU A 1 80 ? -2.650 -2.961 12.397 1.00 98.12 80 LEU A C 1
ATOM 639 O O . LEU A 1 80 ? -2.370 -3.872 13.169 1.00 98.12 80 LEU A O 1
ATOM 643 N N . LEU A 1 81 ? -1.916 -1.850 12.301 1.00 98.25 81 LEU A N 1
ATOM 644 C CA . LEU A 1 81 ? -0.679 -1.635 13.061 1.00 98.25 81 LEU A CA 1
ATOM 645 C C . LEU A 1 81 ? -0.897 -1.646 14.576 1.00 98.25 81 LEU A C 1
ATOM 647 O O . LEU A 1 81 ? -0.040 -2.128 15.305 1.00 98.25 81 LEU A O 1
ATOM 651 N N . ASP A 1 82 ? -2.052 -1.184 15.039 1.00 97.31 82 ASP A N 1
ATOM 652 C CA . ASP A 1 82 ? -2.404 -1.143 16.459 1.00 97.31 82 ASP A CA 1
ATOM 653 C C . ASP A 1 82 ? -2.808 -2.533 17.000 1.00 97.31 82 ASP A C 1
ATOM 655 O O . ASP A 1 82 ? -3.063 -2.695 18.190 1.00 97.31 82 ASP A O 1
ATOM 659 N N . ARG A 1 83 ? -2.877 -3.551 16.127 1.00 97.62 83 ARG A N 1
ATOM 660 C CA . ARG A 1 83 ? -3.233 -4.946 16.453 1.00 97.62 83 ARG A CA 1
ATOM 661 C C . ARG A 1 83 ? -2.063 -5.924 16.338 1.00 97.62 83 ARG A C 1
ATOM 663 O O . ARG A 1 83 ? -2.246 -7.115 16.578 1.00 97.62 83 ARG A O 1
ATOM 670 N N . ILE A 1 84 ? -0.882 -5.454 15.945 1.00 96.75 84 ILE A N 1
ATOM 671 C CA . ILE A 1 84 ? 0.337 -6.270 15.888 1.00 96.75 84 ILE A CA 1
ATOM 672 C C . ILE A 1 84 ? 1.293 -5.857 17.020 1.00 96.75 84 ILE A C 1
ATOM 674 O O . ILE A 1 84 ? 1.146 -4.761 17.561 1.00 96.75 84 ILE A O 1
ATOM 678 N N . PRO A 1 85 ? 2.277 -6.699 17.391 1.00 97.75 85 PRO A N 1
ATOM 679 C CA . PRO A 1 85 ? 3.246 -6.358 18.430 1.00 97.75 85 PRO A CA 1
ATOM 680 C C . PRO A 1 85 ? 3.948 -5.023 18.170 1.00 97.75 85 PRO A C 1
ATOM 682 O O . PRO A 1 85 ? 4.249 -4.678 17.018 1.00 97.75 85 PRO A O 1
ATOM 685 N N . LEU A 1 86 ? 4.236 -4.285 19.245 1.00 94.88 86 LEU A N 1
ATOM 686 C CA . LEU A 1 86 ? 4.805 -2.942 19.166 1.00 94.88 86 LEU A CA 1
ATOM 687 C C . LEU A 1 86 ? 6.112 -2.935 18.371 1.00 94.88 86 LEU A C 1
ATOM 689 O O . LEU A 1 86 ? 6.290 -2.067 17.524 1.00 94.88 86 LEU A O 1
ATOM 693 N N . GLU A 1 87 ? 6.971 -3.937 18.555 1.00 95.44 87 GLU A N 1
ATOM 694 C CA . GLU A 1 87 ? 8.260 -4.049 17.865 1.00 95.44 87 GLU A CA 1
ATOM 695 C C . GLU A 1 87 ? 8.080 -4.164 16.346 1.00 95.44 87 GLU A C 1
ATOM 697 O O . GLU A 1 87 ? 8.870 -3.628 15.569 1.00 95.44 87 GLU A O 1
ATOM 702 N N . GLN A 1 88 ? 7.013 -4.838 15.907 1.00 94.94 88 GLN A N 1
ATOM 703 C CA . GLN A 1 88 ? 6.690 -4.973 14.489 1.00 94.94 88 GLN A CA 1
ATOM 704 C C . GLN A 1 88 ? 6.074 -3.692 13.933 1.00 94.94 88 GLN A C 1
ATOM 706 O O . GLN A 1 88 ? 6.417 -3.282 12.824 1.00 94.94 88 GLN A O 1
ATOM 711 N N . SER A 1 89 ? 5.182 -3.049 14.692 1.00 96.62 89 SER A N 1
ATOM 712 C CA . SER A 1 89 ? 4.527 -1.811 14.260 1.00 96.62 89 SER A CA 1
ATOM 713 C C . SER A 1 89 ? 5.477 -0.605 14.261 1.00 96.62 89 SER A C 1
ATOM 715 O O . SER A 1 89 ? 5.335 0.285 13.422 1.00 96.62 89 SER A O 1
ATOM 717 N N . ALA A 1 90 ? 6.480 -0.598 15.145 1.00 96.38 90 ALA A N 1
ATOM 718 C CA . ALA A 1 90 ? 7.509 0.435 15.244 1.00 96.38 90 ALA A CA 1
ATOM 719 C C . ALA A 1 90 ? 8.447 0.458 14.026 1.00 96.38 90 ALA A C 1
ATOM 721 O O . ALA A 1 90 ? 9.068 1.479 13.747 1.00 96.38 90 ALA A O 1
ATOM 722 N N . ALA A 1 91 ? 8.519 -0.636 13.259 1.00 95.56 91 ALA A N 1
ATOM 723 C CA . ALA A 1 91 ? 9.299 -0.698 12.023 1.00 95.56 91 ALA A CA 1
ATOM 724 C C . ALA A 1 91 ? 8.652 0.043 10.833 1.00 95.56 91 ALA A C 1
ATOM 726 O O . ALA A 1 91 ? 9.190 -0.007 9.725 1.00 95.56 91 ALA A O 1
ATOM 727 N N . PHE A 1 92 ? 7.490 0.676 11.027 1.00 97.62 92 PHE A N 1
ATOM 728 C CA . PHE A 1 92 ? 6.771 1.421 9.996 1.00 97.62 92 PHE A CA 1
ATOM 729 C C . PHE A 1 92 ? 6.886 2.929 10.226 1.00 97.62 92 PHE A C 1
ATOM 731 O O . PHE A 1 92 ? 6.625 3.429 11.319 1.00 97.62 92 PHE A O 1
ATOM 738 N N . THR A 1 93 ? 7.187 3.667 9.162 1.00 97.50 93 THR A N 1
ATOM 739 C CA . THR A 1 93 ? 7.095 5.128 9.139 1.00 97.50 93 THR A CA 1
ATOM 740 C C . THR A 1 93 ? 5.626 5.528 9.081 1.00 97.50 93 THR A C 1
ATOM 742 O O . THR A 1 93 ? 4.933 5.178 8.125 1.00 97.50 93 THR A O 1
ATOM 745 N N . ARG A 1 94 ? 5.142 6.229 10.112 1.00 97.44 94 ARG A N 1
ATOM 746 C CA . ARG A 1 94 ? 3.750 6.687 10.219 1.00 97.44 94 ARG A CA 1
ATOM 747 C C . ARG A 1 94 ? 3.532 7.926 9.351 1.00 97.44 94 ARG A C 1
ATOM 749 O O . ARG A 1 94 ? 4.320 8.864 9.427 1.00 97.44 94 ARG A O 1
ATOM 756 N N . ILE A 1 95 ? 2.472 7.908 8.550 1.00 97.50 95 ILE A N 1
ATOM 757 C CA . ILE A 1 95 ? 2.029 9.017 7.699 1.00 97.50 95 ILE A CA 1
ATOM 758 C C . ILE A 1 95 ? 0.497 9.054 7.669 1.00 97.50 95 ILE A C 1
ATOM 760 O O . ILE A 1 95 ? -0.177 8.122 8.113 1.00 97.50 95 ILE A O 1
ATOM 764 N N . GLU A 1 96 ? -0.048 10.111 7.090 1.00 97.38 96 GLU A N 1
ATOM 765 C CA . GLU A 1 96 ? -1.467 10.222 6.778 1.00 97.38 96 GLU A CA 1
ATOM 766 C C . GLU A 1 96 ? -1.644 10.244 5.262 1.00 97.38 96 GLU A C 1
ATOM 768 O O . GLU A 1 96 ? -0.875 10.885 4.551 1.00 97.38 96 GLU A O 1
ATOM 773 N N . GLU A 1 97 ? -2.643 9.520 4.766 1.00 97.31 97 GLU A N 1
ATOM 774 C CA . GLU A 1 97 ? -3.013 9.536 3.354 1.00 97.31 97 GLU A CA 1
ATOM 775 C C . GLU A 1 97 ? -4.418 10.100 3.213 1.00 97.31 97 GLU A C 1
ATOM 777 O O . GLU A 1 97 ? -5.360 9.614 3.842 1.00 97.31 97 GLU A O 1
ATOM 782 N N . GLU A 1 98 ? -4.570 11.109 2.363 1.00 95.06 98 GLU A N 1
ATOM 783 C CA . GLU A 1 98 ? -5.883 11.589 1.964 1.00 95.06 98 GLU A CA 1
ATOM 784 C C . GLU A 1 98 ? -6.451 10.653 0.898 1.00 95.06 98 GLU A C 1
ATOM 786 O O . GLU A 1 98 ? -5.891 10.478 -0.188 1.00 95.06 98 GLU A O 1
ATOM 791 N N . VAL A 1 99 ? -7.563 10.003 1.228 1.00 91.94 99 VAL A N 1
ATOM 792 C CA . VAL A 1 99 ? -8.180 8.990 0.384 1.00 91.94 99 VAL A CA 1
ATOM 793 C C . VAL A 1 99 ? -9.549 9.473 -0.068 1.00 91.94 99 VAL A C 1
ATOM 795 O O . VAL A 1 99 ? -10.435 9.736 0.745 1.00 91.94 99 VAL A O 1
ATOM 798 N N . ALA A 1 100 ? -9.737 9.545 -1.388 1.00 86.44 100 ALA A N 1
ATOM 799 C CA . ALA A 1 100 ? -11.015 9.919 -1.987 1.00 86.44 100 ALA A CA 1
ATOM 800 C C . ALA A 1 100 ? -12.169 9.094 -1.391 1.00 86.44 100 ALA A C 1
ATOM 802 O O . ALA A 1 100 ? -12.068 7.868 -1.281 1.00 86.44 100 ALA A O 1
ATOM 803 N N . ASP A 1 101 ? -13.247 9.783 -1.016 1.00 87.44 101 ASP A N 1
ATOM 804 C CA . ASP A 1 101 ? -14.466 9.234 -0.405 1.00 87.44 101 ASP A CA 1
ATOM 805 C C . ASP A 1 101 ? -14.295 8.625 1.007 1.00 87.44 101 ASP A C 1
ATOM 807 O O . ASP A 1 101 ? -15.282 8.205 1.607 1.00 87.44 101 ASP A O 1
ATOM 811 N N . LEU A 1 102 ? -13.072 8.577 1.555 1.00 89.81 102 LEU A N 1
ATOM 812 C CA . LEU A 1 102 ? -12.763 7.995 2.873 1.00 89.81 102 LEU A CA 1
ATOM 813 C C . LEU A 1 102 ? -12.099 8.988 3.843 1.00 89.81 102 LEU A C 1
ATOM 815 O O . LEU A 1 102 ? -11.992 8.696 5.032 1.00 89.81 102 LEU A O 1
ATOM 819 N N . GLY A 1 103 ? -11.685 10.159 3.354 1.00 93.25 103 GLY A N 1
ATOM 820 C CA . GLY A 1 103 ? -11.025 11.190 4.148 1.00 93.25 103 GLY A CA 1
ATOM 821 C C . GLY A 1 103 ? -9.580 10.829 4.487 1.00 93.25 103 GLY A C 1
ATOM 822 O O . GLY A 1 103 ? -8.912 10.099 3.753 1.00 93.25 103 GLY A O 1
ATOM 823 N N . VAL A 1 104 ? -9.088 11.368 5.600 1.00 96.69 104 VAL A N 1
ATOM 824 C CA . VAL A 1 104 ? -7.721 11.120 6.065 1.00 96.69 104 VAL A CA 1
ATOM 825 C C . VAL A 1 104 ? -7.638 9.740 6.711 1.00 96.69 104 VAL A C 1
ATOM 827 O O . VAL A 1 104 ? -8.323 9.449 7.693 1.00 96.69 104 VAL A O 1
ATOM 830 N N . VAL A 1 105 ? -6.770 8.889 6.168 1.00 97.19 105 VAL A N 1
ATOM 831 C CA . VAL A 1 105 ? -6.508 7.543 6.674 1.00 97.19 105 VAL A CA 1
ATOM 832 C C . VAL A 1 105 ? -5.092 7.498 7.255 1.00 97.19 105 VAL A C 1
ATOM 834 O O . VAL A 1 105 ? -4.120 7.560 6.498 1.00 97.19 105 VAL A O 1
ATOM 837 N N . PRO A 1 106 ? -4.934 7.346 8.582 1.00 97.94 106 PRO A N 1
ATOM 838 C CA . PRO A 1 106 ? -3.626 7.135 9.185 1.00 97.94 106 PRO A CA 1
ATOM 839 C C . PRO A 1 106 ? -3.081 5.754 8.813 1.00 97.94 106 PRO A C 1
ATOM 841 O O . PRO A 1 106 ? -3.736 4.714 8.974 1.00 97.94 106 PRO A O 1
ATOM 844 N N . VAL A 1 107 ? -1.849 5.736 8.321 1.00 98.44 107 VAL A N 1
ATOM 845 C CA . VAL A 1 107 ? -1.164 4.537 7.842 1.00 98.44 107 VAL A CA 1
ATOM 846 C C . VAL A 1 107 ? 0.284 4.522 8.324 1.00 98.44 107 VAL A C 1
ATOM 848 O O . VAL A 1 107 ? 0.828 5.501 8.831 1.00 98.44 107 VAL A O 1
ATOM 851 N N . GLY A 1 108 ? 0.937 3.380 8.180 1.00 98.25 108 GLY A N 1
ATOM 852 C CA . GLY A 1 108 ? 2.383 3.286 8.240 1.00 98.25 108 GLY A CA 1
ATOM 853 C C . GLY A 1 108 ? 2.896 2.515 7.040 1.00 98.25 108 GLY A C 1
ATOM 854 O O . GLY A 1 108 ? 2.261 1.550 6.606 1.00 98.25 108 GLY A O 1
ATOM 855 N N . TYR A 1 109 ? 4.051 2.912 6.514 1.00 98.06 109 TYR A N 1
ATOM 856 C CA . TYR A 1 109 ? 4.722 2.176 5.450 1.00 98.06 109 TYR A CA 1
ATOM 857 C C . TYR A 1 109 ? 6.114 1.709 5.867 1.00 98.06 109 TYR A C 1
ATOM 859 O O . TYR A 1 109 ? 6.784 2.323 6.695 1.00 98.06 109 TYR A O 1
ATOM 867 N N . ARG A 1 110 ? 6.552 0.601 5.275 1.00 96.06 110 ARG A N 1
ATOM 868 C CA . ARG A 1 110 ? 7.911 0.084 5.391 1.00 96.06 110 ARG A CA 1
ATOM 869 C C . ARG A 1 110 ? 8.469 -0.152 4.000 1.00 96.06 110 ARG A C 1
ATOM 871 O O . ARG A 1 110 ? 7.947 -0.988 3.258 1.00 96.06 110 ARG A O 1
ATOM 878 N N . ASP A 1 111 ? 9.521 0.585 3.669 1.00 94.69 111 ASP A N 1
ATOM 879 C CA . ASP A 1 111 ? 10.232 0.443 2.405 1.00 94.69 111 ASP A CA 1
ATOM 880 C C . ASP A 1 111 ? 10.856 -0.954 2.288 1.00 94.69 111 ASP A C 1
ATOM 882 O O . ASP A 1 111 ? 11.456 -1.473 3.234 1.00 94.69 111 ASP A O 1
ATOM 886 N N . LEU A 1 112 ? 10.678 -1.577 1.126 1.00 92.56 112 LEU A N 1
ATOM 887 C CA . LEU A 1 112 ? 11.296 -2.850 0.772 1.00 92.56 112 LEU A CA 1
ATOM 888 C C . LEU A 1 112 ? 12.311 -2.704 -0.366 1.00 92.56 112 LEU A C 1
ATOM 890 O O . LEU A 1 112 ? 12.979 -3.687 -0.680 1.00 92.56 112 LEU A O 1
ATOM 894 N N . GLY A 1 113 ? 12.458 -1.518 -0.963 1.00 86.12 113 GLY A N 1
ATOM 895 C CA . GLY A 1 113 ? 13.374 -1.273 -2.076 1.00 86.12 113 GLY A CA 1
ATOM 896 C C . GLY A 1 113 ? 14.812 -1.656 -1.732 1.00 86.12 113 GLY A C 1
ATOM 897 O O . GLY A 1 113 ? 15.480 -2.306 -2.529 1.00 86.12 113 GLY A O 1
ATOM 898 N N . ARG A 1 114 ? 15.246 -1.404 -0.489 1.00 81.31 114 ARG A N 1
ATOM 899 C CA . ARG A 1 114 ? 16.578 -1.815 0.012 1.00 81.31 114 ARG A CA 1
ATOM 900 C C . ARG A 1 114 ? 16.828 -3.327 -0.018 1.00 81.31 114 ARG A C 1
ATOM 902 O O . ARG A 1 114 ? 17.970 -3.775 0.026 1.00 81.31 114 ARG A O 1
ATOM 909 N N . LEU A 1 115 ? 15.775 -4.146 -0.023 1.00 84.00 115 LEU A N 1
ATOM 910 C CA . LEU A 1 115 ? 15.912 -5.602 -0.103 1.00 84.00 115 LEU A CA 1
ATOM 911 C C . LEU A 1 115 ? 16.175 -6.076 -1.534 1.00 84.00 115 LEU A C 1
ATOM 913 O O . LEU A 1 115 ? 16.636 -7.204 -1.709 1.00 84.00 115 LEU A O 1
ATOM 917 N N . ARG A 1 116 ? 15.907 -5.233 -2.538 1.00 75.56 116 ARG A N 1
ATOM 918 C CA . ARG A 1 116 ? 16.158 -5.534 -3.947 1.00 75.56 116 ARG A CA 1
ATOM 919 C C . ARG A 1 116 ? 17.648 -5.639 -4.234 1.00 75.56 116 ARG A C 1
ATOM 921 O O . ARG A 1 116 ? 18.054 -6.585 -4.898 1.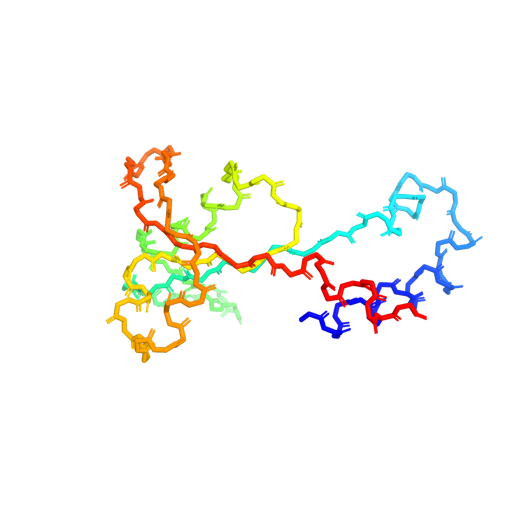00 75.56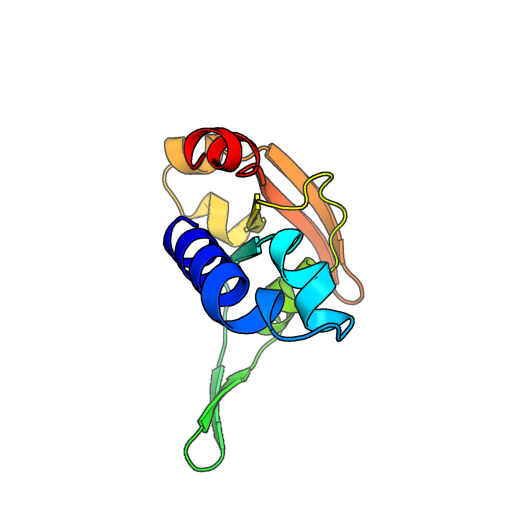 116 ARG A O 1
ATOM 928 N N . ASP A 1 117 ? 18.447 -4.750 -3.650 1.00 69.12 117 ASP A N 1
ATOM 929 C CA . ASP A 1 117 ? 19.908 -4.733 -3.811 1.00 69.12 117 ASP A CA 1
ATOM 930 C C . ASP A 1 117 ? 20.563 -6.033 -3.319 1.00 69.12 117 ASP A C 1
ATOM 932 O O . ASP A 1 117 ? 21.627 -6.423 -3.783 1.00 69.12 117 ASP A O 1
ATOM 936 N N . ARG A 1 118 ? 19.896 -6.743 -2.400 1.00 68.88 118 ARG A N 1
ATOM 937 C CA . ARG A 1 118 ? 20.347 -8.026 -1.836 1.00 68.88 118 ARG A CA 1
ATOM 938 C C . ARG A 1 118 ? 19.903 -9.251 -2.648 1.00 68.88 118 ARG A C 1
ATOM 940 O O . ARG A 1 118 ? 20.190 -10.374 -2.240 1.00 68.88 118 ARG A O 1
ATOM 947 N N . LEU A 1 119 ? 19.116 -9.057 -3.709 1.00 66.62 119 LEU A N 1
ATOM 948 C CA . LEU A 1 119 ? 18.618 -10.121 -4.594 1.00 66.62 119 LEU A CA 1
ATOM 949 C C . LEU A 1 119 ? 19.407 -10.256 -5.902 1.00 66.62 119 LEU A C 1
ATOM 951 O O . LEU A 1 119 ? 19.229 -11.263 -6.604 1.00 66.62 119 LEU A O 1
ATOM 955 N N . THR A 1 120 ? 20.198 -9.236 -6.225 1.00 56.34 120 THR A N 1
ATOM 956 C CA . THR A 1 120 ? 21.261 -9.223 -7.239 1.00 56.34 120 THR A CA 1
ATOM 957 C C . THR A 1 120 ? 22.519 -9.877 -6.702 1.00 56.34 120 THR A C 1
ATOM 959 O O . THR A 1 120 ? 23.094 -10.679 -7.467 1.00 56.34 120 THR A O 1
#

Secondary structure (DSSP, 8-state):
-HHHHHHHHHHHHHTGGG--SHHHHHGGG---EEEE-----EEEEETTEEEEESHHHHHHHHHTT---S-SSEEEEEHHHHTTS-HHHHTTSEEEEEEETTTEEEEEEEEE-GGGTTTT-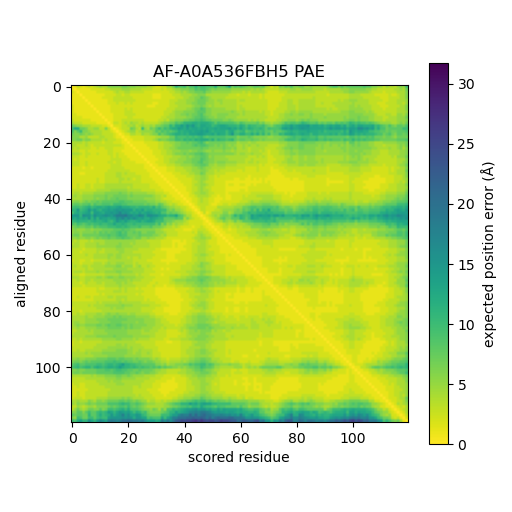

Foldseek 3Di:
DLVVVVVLVVCLVPPLVPDPDPCSVCSVVDEDEAEDEDDDWDWDDDPPDIDTDDPRVVVRVQCVPWDPVANYKYKYFPRVLVVDDPVVSVQWQWDWTQTPPPGITIMTMHGPVVVVVVVD

pLDDT: mean 92.69, std 6.52, range [56.34, 98.44]